Protein AF-A0A4R8EXP9-F1 (afdb_monomer_lite)

Structure (mmCIF, N/CA/C/O backbone):
data_AF-A0A4R8EXP9-F1
#
_entry.id   AF-A0A4R8EXP9-F1
#
loop_
_atom_site.group_PDB
_atom_site.id
_atom_site.type_symbol
_atom_site.label_atom_id
_atom_site.label_alt_id
_atom_site.label_comp_id
_atom_site.label_asym_id
_atom_site.label_entity_id
_atom_site.label_seq_id
_atom_site.pdbx_PDB_ins_code
_atom_site.Cartn_x
_atom_site.Cartn_y
_atom_site.Cartn_z
_atom_site.occupancy
_atom_site.B_iso_or_equiv
_atom_site.auth_seq_id
_atom_site.auth_comp_id
_atom_site.auth_asym_id
_atom_site.auth_atom_id
_atom_site.pdbx_PDB_model_num
ATOM 1 N N . MET A 1 1 ? 9.553 -14.692 17.141 1.00 52.88 1 MET A N 1
ATOM 2 C CA . MET A 1 1 ? 8.404 -14.683 16.210 1.00 52.88 1 MET A CA 1
ATOM 3 C C . MET A 1 1 ? 8.767 -13.813 15.029 1.00 52.88 1 MET A C 1
ATOM 5 O O . MET A 1 1 ? 9.370 -12.773 15.254 1.00 52.88 1 MET A O 1
ATOM 9 N N . ALA A 1 2 ? 8.459 -14.234 13.804 1.00 63.25 2 ALA A N 1
ATOM 10 C CA . ALA A 1 2 ? 8.635 -13.365 12.647 1.00 63.25 2 ALA A CA 1
ATOM 11 C C . ALA A 1 2 ? 7.619 -12.217 12.735 1.00 63.25 2 ALA A C 1
ATOM 13 O O . ALA A 1 2 ? 6.421 -12.458 12.866 1.00 63.25 2 ALA A O 1
ATOM 14 N N . THR A 1 3 ? 8.103 -10.981 12.719 1.00 67.88 3 THR A N 1
ATOM 15 C CA . THR A 1 3 ? 7.273 -9.785 12.570 1.00 67.88 3 THR A CA 1
ATOM 16 C C . THR A 1 3 ? 7.263 -9.398 11.100 1.00 67.88 3 THR A C 1
ATOM 18 O O . THR A 1 3 ? 8.293 -9.486 10.438 1.00 67.88 3 THR A O 1
ATOM 21 N N . LEU A 1 4 ? 6.118 -8.955 10.584 1.00 70.88 4 LEU A N 1
ATOM 22 C CA . LEU A 1 4 ? 6.016 -8.513 9.189 1.00 70.88 4 LEU A CA 1
ATOM 23 C C . LEU A 1 4 ? 6.707 -7.163 8.939 1.00 70.88 4 LEU A C 1
ATOM 25 O O . LEU A 1 4 ? 6.901 -6.803 7.785 1.00 70.88 4 LEU A O 1
ATOM 29 N N . SER A 1 5 ? 7.078 -6.435 10.002 1.00 75.25 5 SER A N 1
ATOM 30 C CA . SER A 1 5 ? 7.664 -5.087 9.928 1.00 75.25 5 SER A CA 1
ATOM 31 C C . SER A 1 5 ? 6.866 -4.159 9.003 1.00 75.25 5 SER A C 1
ATOM 33 O O . SER A 1 5 ? 7.433 -3.418 8.209 1.00 75.25 5 SER A O 1
ATOM 35 N N . MET A 1 6 ? 5.537 -4.263 9.077 1.00 79.88 6 MET A N 1
ATOM 36 C CA . MET A 1 6 ? 4.613 -3.402 8.350 1.00 79.88 6 MET A CA 1
ATOM 37 C C . MET A 1 6 ? 4.346 -2.153 9.181 1.00 79.88 6 MET A C 1
ATOM 39 O O . MET A 1 6 ? 3.875 -2.257 10.316 1.00 79.88 6 MET A O 1
ATOM 43 N N . ASP A 1 7 ? 4.640 -0.992 8.606 1.00 79.44 7 ASP A N 1
ATOM 44 C CA . ASP A 1 7 ? 4.347 0.299 9.214 1.00 79.44 7 ASP A CA 1
ATOM 45 C C . ASP A 1 7 ? 2.898 0.689 8.942 1.00 79.44 7 ASP A C 1
ATOM 47 O O . ASP A 1 7 ? 2.521 0.911 7.798 1.00 79.44 7 ASP A O 1
ATOM 51 N N . GLY A 1 8 ? 2.105 0.784 10.012 1.00 84.25 8 GLY A N 1
ATOM 52 C CA . GLY A 1 8 ? 0.794 1.433 10.028 1.00 84.25 8 GLY A CA 1
ATOM 53 C C . GLY A 1 8 ? -0.227 0.982 8.973 1.00 84.25 8 GLY A C 1
ATOM 54 O O . GLY A 1 8 ? -0.062 0.020 8.229 1.00 84.25 8 GLY A O 1
ATOM 55 N N . SER A 1 9 ? -1.345 1.703 8.939 1.00 90.31 9 SER A N 1
ATOM 56 C CA . SER A 1 9 ? -2.311 1.652 7.841 1.00 90.31 9 SER A CA 1
ATOM 57 C C . SER A 1 9 ? -2.355 3.020 7.180 1.00 90.31 9 SER A C 1
ATOM 59 O O . SER A 1 9 ? -2.458 4.025 7.886 1.00 90.31 9 SER A O 1
ATOM 61 N N . TYR A 1 10 ? -2.340 3.053 5.853 1.00 93.62 10 TYR A N 1
ATOM 62 C CA . TYR A 1 10 ? -2.409 4.281 5.069 1.00 93.62 10 TYR A CA 1
ATOM 63 C C . TYR A 1 10 ? -3.591 4.236 4.107 1.00 93.62 10 TYR A C 1
ATOM 65 O O . TYR A 1 10 ? -4.069 3.160 3.742 1.00 93.62 10 TYR A O 1
ATOM 73 N N . GLU A 1 11 ? -4.059 5.412 3.701 1.00 94.06 11 GLU A N 1
ATOM 74 C CA . GLU A 1 11 ? -5.039 5.519 2.629 1.00 94.06 11 GLU A CA 1
ATOM 75 C C . GLU A 1 11 ? -4.441 4.988 1.320 1.00 94.06 11 GLU A C 1
ATOM 77 O O . GLU A 1 11 ? -3.279 5.249 1.002 1.00 94.06 11 GLU A O 1
ATOM 82 N N . LEU A 1 12 ? -5.225 4.209 0.573 1.00 94.62 12 LEU A N 1
ATOM 83 C CA . LEU A 1 12 ? -4.786 3.611 -0.685 1.00 94.62 12 LEU A CA 1
ATOM 84 C C . LEU A 1 12 ? -4.969 4.610 -1.833 1.00 94.62 12 LEU A C 1
ATOM 86 O 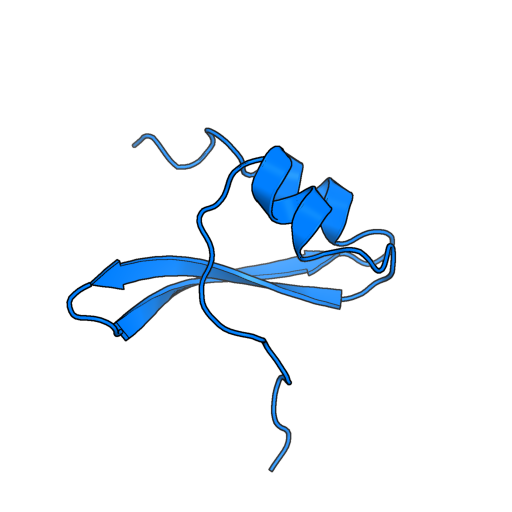O . LEU A 1 12 ? -5.900 4.477 -2.627 1.00 94.62 12 LEU A O 1
ATOM 90 N N . THR A 1 13 ? -4.075 5.595 -1.901 1.00 96.19 13 THR A N 1
ATOM 91 C CA . THR A 1 13 ? -3.964 6.535 -3.025 1.00 96.19 13 THR A CA 1
ATOM 92 C C . THR A 1 13 ? -2.586 6.455 -3.667 1.00 96.19 13 THR A C 1
ATOM 94 O O . THR A 1 13 ? -1.602 6.118 -3.001 1.00 96.19 13 THR A O 1
ATOM 97 N N . THR A 1 14 ? -2.485 6.782 -4.956 1.00 95.81 14 THR A N 1
ATOM 98 C CA . THR A 1 14 ? -1.192 6.797 -5.660 1.00 95.81 14 THR A CA 1
ATOM 99 C C . THR A 1 14 ? -0.185 7.726 -4.974 1.00 95.81 14 THR A C 1
ATOM 101 O O . THR A 1 14 ? 0.962 7.332 -4.762 1.00 95.81 14 THR A O 1
ATOM 104 N N . GLU A 1 15 ? -0.628 8.913 -4.549 1.00 96.69 15 GLU A N 1
ATOM 105 C CA . GLU A 1 15 ? 0.206 9.892 -3.842 1.00 96.69 15 GLU A CA 1
ATOM 106 C C . GLU A 1 15 ? 0.746 9.332 -2.522 1.00 96.69 15 GLU A C 1
ATOM 108 O O . GLU A 1 15 ? 1.940 9.445 -2.237 1.00 96.69 15 GLU A O 1
ATOM 113 N N . LYS A 1 16 ? -0.107 8.671 -1.726 1.00 95.94 16 LYS A N 1
ATOM 114 C CA . LYS A 1 16 ? 0.311 8.142 -0.424 1.00 95.94 16 LYS A CA 1
ATOM 115 C C . LYS A 1 16 ? 1.228 6.931 -0.553 1.00 95.94 16 LYS A C 1
ATOM 117 O O . LYS A 1 16 ? 2.152 6.771 0.246 1.00 95.94 16 LYS A O 1
ATOM 122 N N . VAL A 1 17 ? 1.003 6.096 -1.568 1.00 95.12 17 VAL A N 1
ATOM 123 C CA . VAL A 1 17 ? 1.897 4.980 -1.895 1.00 95.12 17 VAL A CA 1
ATOM 124 C C . VAL A 1 17 ? 3.283 5.501 -2.277 1.00 95.12 17 VAL A C 1
ATOM 126 O O . VAL A 1 17 ? 4.270 4.956 -1.793 1.00 95.12 17 VAL A O 1
ATOM 129 N N . ASP A 1 18 ? 3.378 6.573 -3.066 1.00 96.19 18 ASP A N 1
ATOM 130 C CA . ASP A 1 18 ? 4.668 7.186 -3.406 1.00 96.19 18 ASP A CA 1
ATOM 131 C C . ASP A 1 18 ? 5.387 7.823 -2.218 1.00 96.19 18 ASP A C 1
ATOM 133 O O . ASP A 1 18 ? 6.610 7.727 -2.120 1.00 96.19 18 ASP A O 1
ATOM 137 N N . GLU A 1 19 ? 4.641 8.429 -1.296 1.00 95.56 19 GLU A N 1
ATOM 138 C CA . GLU A 1 19 ? 5.201 9.020 -0.079 1.00 95.56 19 GLU A CA 1
ATOM 139 C C . GLU A 1 19 ? 5.794 7.958 0.862 1.00 95.56 19 GLU A C 1
ATOM 141 O O . GLU A 1 19 ? 6.888 8.133 1.399 1.00 95.56 19 GLU A O 1
ATOM 146 N N . VAL A 1 20 ? 5.071 6.856 1.084 1.00 94.19 20 VAL A N 1
ATOM 147 C CA . VAL A 1 20 ? 5.410 5.866 2.119 1.00 94.19 20 VAL A CA 1
ATOM 148 C C . VAL A 1 20 ? 6.262 4.726 1.562 1.00 94.19 20 VAL A C 1
ATOM 150 O O . VAL A 1 20 ? 7.240 4.300 2.179 1.00 94.19 20 VAL A O 1
ATOM 153 N N . VAL A 1 21 ? 5.911 4.214 0.383 1.00 93.06 21 VAL A N 1
ATOM 154 C CA . VAL A 1 21 ? 6.548 3.046 -0.236 1.00 93.06 21 VAL A CA 1
ATOM 155 C C . VAL A 1 21 ? 7.660 3.520 -1.163 1.00 93.06 21 VAL A C 1
ATOM 157 O O . VAL A 1 21 ? 7.603 3.395 -2.385 1.00 93.06 21 VAL A O 1
ATOM 160 N N . THR A 1 22 ? 8.695 4.089 -0.554 1.00 92.25 22 THR A N 1
ATOM 161 C CA . THR A 1 22 ? 9.842 4.670 -1.270 1.00 92.25 22 THR A CA 1
ATOM 162 C C . THR A 1 22 ? 10.776 3.611 -1.855 1.00 92.25 22 THR A C 1
ATOM 164 O O . THR A 1 22 ? 11.500 3.867 -2.820 1.00 92.25 22 THR A O 1
ATOM 167 N N . ARG A 1 23 ? 10.760 2.394 -1.295 1.00 87.75 23 ARG A N 1
ATOM 168 C CA . ARG A 1 23 ? 11.583 1.279 -1.766 1.00 87.75 23 ARG A CA 1
ATOM 169 C C . ARG A 1 23 ? 10.869 0.500 -2.871 1.00 87.75 23 ARG A C 1
ATOM 171 O O . ARG A 1 23 ? 9.939 -0.256 -2.606 1.00 87.75 23 ARG A O 1
ATOM 178 N N . LYS A 1 24 ? 11.387 0.623 -4.091 1.00 90.69 24 LYS A N 1
ATOM 179 C CA . LYS A 1 24 ? 10.974 -0.153 -5.266 1.00 90.69 24 LYS A CA 1
ATOM 180 C C . LYS A 1 24 ? 11.660 -1.516 -5.266 1.00 90.69 24 LYS A C 1
ATOM 182 O O . LYS A 1 24 ? 12.781 -1.657 -5.751 1.00 90.69 24 LYS A O 1
ATOM 187 N N . SER A 1 25 ? 11.048 -2.486 -4.595 1.00 92.50 25 SER A N 1
ATOM 188 C CA . SER A 1 25 ? 11.596 -3.835 -4.436 1.00 92.50 25 SER A CA 1
ATOM 189 C C . SER A 1 25 ? 10.487 -4.879 -4.282 1.00 92.50 25 SER A C 1
ATOM 191 O O . SER A 1 25 ? 9.344 -4.509 -3.982 1.00 92.50 25 SER A O 1
ATOM 193 N N . PRO A 1 26 ? 10.834 -6.179 -4.330 1.00 94.62 26 PRO A N 1
ATOM 194 C CA . PRO A 1 26 ? 9.912 -7.239 -3.954 1.00 94.62 26 PRO A CA 1
ATOM 195 C C . PRO A 1 26 ? 9.437 -7.061 -2.505 1.00 94.62 26 PRO A C 1
ATOM 197 O O . PRO A 1 26 ? 10.174 -6.547 -1.650 1.00 94.62 26 PRO A O 1
ATOM 200 N N . GLY A 1 27 ? 8.213 -7.497 -2.213 1.00 91.69 27 GLY A N 1
ATOM 201 C CA . GLY A 1 27 ? 7.639 -7.411 -0.872 1.00 91.69 27 GLY A CA 1
ATOM 202 C C . GLY A 1 27 ? 6.182 -7.864 -0.785 1.00 91.69 27 GLY A C 1
ATOM 203 O O . GLY A 1 27 ? 5.527 -8.127 -1.793 1.00 91.69 27 GLY A O 1
ATOM 204 N N . ASN A 1 28 ? 5.670 -7.954 0.442 1.00 92.62 28 ASN A N 1
ATOM 205 C CA . ASN A 1 28 ? 4.275 -8.279 0.736 1.00 92.62 28 ASN A CA 1
ATOM 206 C C . ASN A 1 28 ? 3.505 -7.050 1.241 1.00 92.62 28 ASN A C 1
ATOM 208 O O . ASN A 1 28 ? 4.088 -6.105 1.766 1.00 92.62 28 ASN A O 1
ATOM 212 N N . TYR A 1 29 ? 2.188 -7.049 1.043 1.00 92.50 29 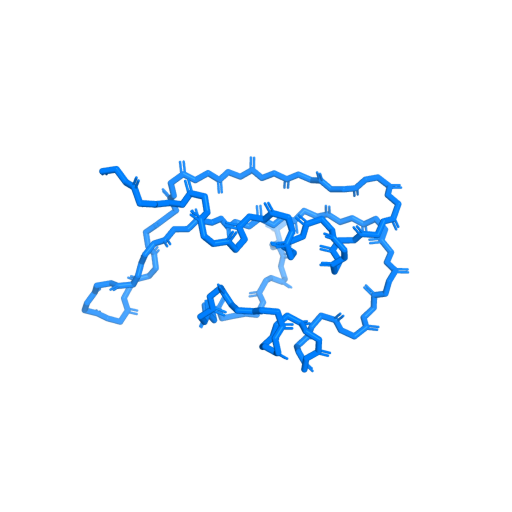TYR A N 1
ATOM 213 C CA . TYR A 1 29 ? 1.308 -5.952 1.444 1.00 92.50 29 TYR A CA 1
ATOM 214 C C . TYR A 1 29 ? -0.054 -6.474 1.913 1.00 92.50 29 TYR A C 1
ATOM 216 O O . TYR A 1 29 ? -0.503 -7.546 1.500 1.00 92.50 29 TYR A O 1
ATOM 224 N N . GLY A 1 30 ? -0.718 -5.698 2.770 1.00 92.88 30 GLY A N 1
ATOM 225 C CA . GLY A 1 30 ? -2.091 -5.935 3.208 1.00 92.88 30 GLY A CA 1
ATOM 226 C C . GLY A 1 30 ? -3.014 -4.819 2.727 1.00 92.88 30 GLY A C 1
ATOM 227 O O . GLY A 1 30 ? -2.682 -3.646 2.861 1.00 92.88 30 GLY A O 1
ATOM 228 N N . LEU A 1 31 ? -4.174 -5.180 2.183 1.00 94.19 31 LEU A N 1
ATOM 229 C CA . LEU A 1 31 ? -5.261 -4.256 1.858 1.00 94.19 31 LEU A CA 1
ATOM 230 C C . LEU A 1 31 ? -6.445 -4.532 2.777 1.00 94.19 31 LEU A C 1
ATOM 232 O O . LEU A 1 31 ? -6.748 -5.683 3.103 1.00 94.19 31 LEU A O 1
ATOM 236 N N . GLY A 1 32 ? -7.131 -3.476 3.188 1.00 93.88 32 GLY A N 1
ATOM 237 C CA . GLY A 1 32 ? -8.148 -3.558 4.220 1.00 93.88 32 GLY A CA 1
ATOM 238 C C . GLY A 1 32 ? -8.846 -2.230 4.442 1.00 93.88 32 GLY A C 1
ATOM 239 O O . GLY A 1 32 ? -8.794 -1.344 3.593 1.00 93.88 32 GLY A O 1
ATOM 240 N N . TYR A 1 33 ? -9.496 -2.107 5.590 1.00 93.19 33 TYR A N 1
ATOM 241 C CA . TYR A 1 33 ? -10.111 -0.864 6.043 1.00 93.19 33 TYR A CA 1
ATOM 242 C C . TYR A 1 33 ? -9.787 -0.632 7.513 1.00 93.19 33 TYR A C 1
ATOM 244 O O . TYR A 1 33 ? -9.554 -1.578 8.266 1.00 93.19 33 TYR A O 1
ATOM 252 N N . THR A 1 34 ? -9.806 0.629 7.928 1.00 92.94 34 THR A N 1
ATOM 253 C CA . THR A 1 34 ? -9.619 1.002 9.330 1.00 92.94 34 THR A CA 1
ATOM 254 C C . THR A 1 34 ? -10.967 1.340 9.952 1.00 92.94 34 THR A C 1
ATOM 256 O O . THR A 1 34 ? -11.707 2.170 9.431 1.00 92.94 34 THR A O 1
ATOM 259 N N . GLN A 1 35 ? -11.285 0.714 11.083 1.00 94.00 35 GLN A N 1
ATOM 260 C CA . GLN A 1 35 ? -12.453 1.033 11.905 1.00 94.00 35 GLN A CA 1
ATOM 261 C C . GLN A 1 35 ? -12.013 1.094 13.369 1.00 94.00 35 GLN A C 1
ATOM 263 O O . GLN A 1 35 ? -11.300 0.211 13.835 1.00 94.00 35 GLN A O 1
ATOM 268 N N . ASN A 1 36 ? -12.411 2.141 14.100 1.00 93.25 36 ASN A N 1
ATOM 269 C CA . ASN A 1 36 ? -12.047 2.338 15.513 1.00 93.25 36 ASN A CA 1
ATOM 270 C C . ASN A 1 36 ? -10.538 2.159 15.785 1.00 93.25 36 ASN A C 1
ATOM 272 O O . ASN A 1 36 ? -10.144 1.452 16.710 1.00 93.25 36 ASN A O 1
ATOM 276 N N . ASN A 1 37 ? -9.689 2.761 14.944 1.00 88.50 37 ASN A N 1
ATOM 277 C CA . ASN A 1 37 ? -8.225 2.687 15.043 1.00 88.50 37 ASN A CA 1
ATOM 278 C C . ASN A 1 37 ? -7.629 1.267 14.901 1.00 88.50 37 ASN A C 1
ATOM 280 O O . ASN A 1 37 ? -6.464 1.045 15.224 1.00 88.50 37 ASN A O 1
ATOM 284 N N . THR A 1 38 ? -8.423 0.310 14.417 1.00 90.75 38 THR A N 1
ATOM 285 C CA . THR A 1 38 ? -8.008 -1.063 14.121 1.00 90.75 38 THR A CA 1
ATOM 286 C C . THR A 1 38 ? -8.049 -1.278 12.614 1.00 90.75 38 THR A C 1
ATOM 288 O O . THR A 1 38 ? -9.062 -0.995 11.973 1.00 90.75 38 THR A O 1
ATOM 291 N N . PHE A 1 39 ? -6.951 -1.772 12.042 1.00 91.44 39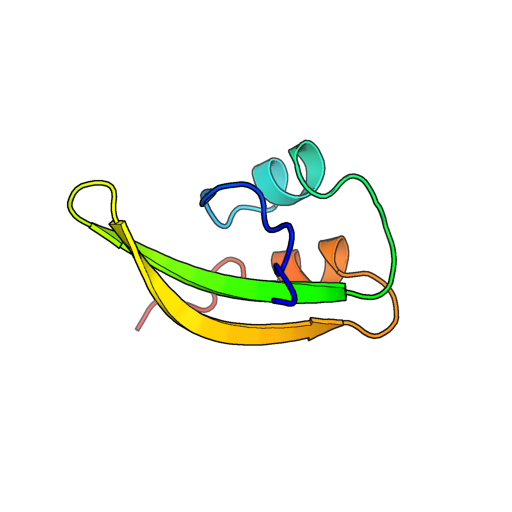 PHE A N 1
ATOM 292 C CA . PHE A 1 39 ? -6.890 -2.140 10.631 1.00 91.44 39 PHE A CA 1
ATOM 293 C C . PHE A 1 39 ? -7.378 -3.579 10.434 1.00 91.44 39 PHE A C 1
ATOM 295 O O . PHE A 1 39 ? -6.798 -4.525 10.969 1.00 91.44 39 PHE A O 1
ATOM 302 N N . TYR A 1 40 ? -8.437 -3.741 9.648 1.00 92.75 40 TYR A N 1
ATOM 303 C CA . TYR A 1 40 ? -9.029 -5.024 9.290 1.00 92.75 40 TYR A CA 1
ATOM 304 C C . TYR A 1 40 ? -8.560 -5.427 7.895 1.00 92.75 40 TYR A C 1
ATOM 306 O O . TYR A 1 40 ? -8.966 -4.842 6.888 1.00 92.75 40 TYR A O 1
ATOM 314 N N . VAL A 1 41 ? -7.703 -6.446 7.836 1.00 92.00 41 VAL A N 1
ATOM 315 C CA . VAL A 1 41 ? -7.176 -6.990 6.580 1.00 92.00 41 VAL A CA 1
ATOM 316 C C . VAL A 1 41 ? -8.295 -7.703 5.816 1.00 92.00 41 VAL A C 1
ATOM 318 O O . VAL A 1 41 ? -8.951 -8.592 6.352 1.00 92.00 41 VAL A O 1
ATOM 321 N N . ARG A 1 42 ? -8.485 -7.349 4.542 1.00 93.94 42 ARG A N 1
ATOM 322 C CA . ARG A 1 42 ? -9.374 -8.057 3.601 1.00 93.94 42 ARG A CA 1
ATOM 323 C C . ARG A 1 42 ? -8.598 -8.885 2.581 1.00 93.94 42 ARG A C 1
ATOM 325 O O . ARG A 1 42 ? -9.120 -9.872 2.075 1.00 93.94 42 ARG A O 1
ATOM 332 N N . TYR A 1 43 ? -7.371 -8.479 2.267 1.00 93.69 43 TYR A N 1
ATOM 333 C CA . TYR A 1 43 ? -6.540 -9.125 1.261 1.00 93.69 43 TYR A CA 1
ATOM 334 C C . TYR A 1 43 ? -5.060 -9.012 1.626 1.00 93.69 43 TYR A C 1
ATOM 336 O O . TYR A 1 43 ? -4.606 -7.962 2.075 1.00 93.69 43 TYR A O 1
ATOM 344 N N . VAL A 1 44 ? -4.306 -10.089 1.402 1.00 93.38 44 VAL A N 1
ATOM 345 C CA . VAL A 1 44 ? -2.844 -10.112 1.517 1.00 93.38 44 VAL A CA 1
ATOM 346 C C . VAL A 1 44 ? -2.278 -10.465 0.152 1.00 93.38 44 VAL A C 1
ATOM 348 O O . VAL A 1 44 ? -2.681 -11.457 -0.455 1.00 93.38 44 VAL A O 1
ATOM 351 N N . GLY A 1 45 ? -1.352 -9.645 -0.329 1.00 93.62 45 GLY A N 1
ATOM 352 C CA . GLY A 1 45 ? -0.708 -9.819 -1.620 1.00 93.62 45 GLY A CA 1
ATOM 353 C C . GLY A 1 45 ? 0.805 -9.717 -1.526 1.00 93.62 45 GLY A C 1
ATOM 354 O O . GLY A 1 45 ? 1.380 -9.415 -0.478 1.00 93.62 45 GLY A O 1
ATOM 355 N N . ARG A 1 46 ? 1.451 -9.963 -2.663 1.00 94.81 46 ARG A N 1
ATOM 356 C CA . ARG A 1 46 ? 2.881 -9.733 -2.849 1.00 94.81 46 ARG A CA 1
ATOM 357 C C . ARG A 1 46 ? 3.163 -9.156 -4.231 1.00 94.81 46 ARG A C 1
ATOM 359 O O . ARG A 1 46 ? 2.341 -9.298 -5.137 1.00 94.81 46 ARG A O 1
ATOM 366 N N . SER A 1 47 ? 4.318 -8.525 -4.360 1.00 95.69 47 SER A N 1
ATOM 367 C CA . SER A 1 47 ? 4.945 -8.1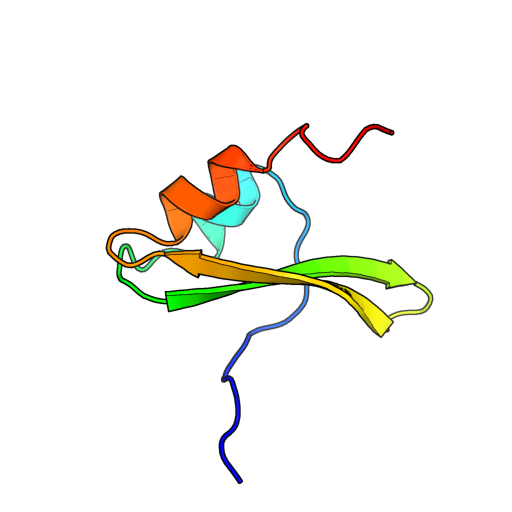69 -5.628 1.00 95.69 47 SER A CA 1
ATOM 368 C C . SER A 1 47 ? 6.346 -8.762 -5.641 1.00 95.69 47 SER A C 1
ATOM 370 O O . SER A 1 47 ? 7.052 -8.674 -4.633 1.00 95.69 47 SER A O 1
ATOM 372 N N . ASP A 1 48 ? 6.728 -9.364 -6.763 1.00 95.94 48 ASP A N 1
ATOM 373 C CA . ASP A 1 48 ? 8.037 -9.998 -6.928 1.00 95.94 48 ASP A CA 1
ATOM 374 C C . ASP A 1 48 ? 9.067 -9.039 -7.564 1.00 95.94 48 ASP A C 1
ATOM 376 O O . ASP A 1 48 ? 10.229 -9.410 -7.666 1.00 95.94 48 A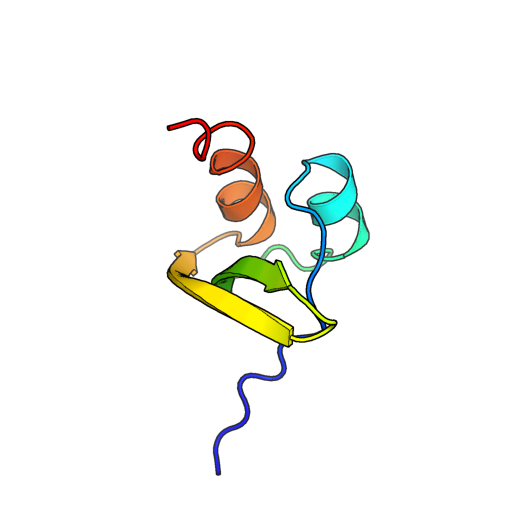SP A O 1
ATOM 380 N N . ASP A 1 49 ? 8.667 -7.803 -7.906 1.00 95.62 49 ASP A N 1
ATOM 381 C CA . ASP A 1 49 ? 9.516 -6.795 -8.565 1.00 95.62 49 ASP A CA 1
ATOM 382 C C . ASP A 1 49 ? 9.445 -5.429 -7.856 1.00 95.62 49 ASP A C 1
ATOM 384 O O . ASP A 1 49 ? 10.398 -5.016 -7.194 1.00 95.62 49 ASP A O 1
ATOM 388 N N . ASP A 1 50 ? 8.299 -4.744 -7.950 1.00 95.81 50 ASP A N 1
ATOM 389 C CA . ASP A 1 50 ? 8.058 -3.428 -7.349 1.00 95.81 50 ASP A CA 1
ATOM 390 C C . ASP A 1 50 ? 6.706 -3.411 -6.622 1.00 95.81 50 ASP A C 1
ATOM 392 O O . ASP A 1 50 ? 5.633 -3.572 -7.217 1.00 95.81 50 ASP A O 1
ATOM 396 N N . ILE A 1 51 ? 6.745 -3.265 -5.299 1.00 94.25 51 ILE A N 1
ATOM 397 C CA . ILE A 1 51 ? 5.540 -3.208 -4.474 1.00 94.25 51 ILE A CA 1
ATOM 398 C C . ILE A 1 51 ? 4.813 -1.857 -4.555 1.00 94.25 51 ILE A C 1
ATOM 400 O O . ILE A 1 51 ? 3.591 -1.827 -4.402 1.00 94.25 51 ILE A O 1
ATOM 404 N N . ASN A 1 52 ? 5.524 -0.763 -4.849 1.00 95.88 52 ASN A N 1
ATOM 405 C CA . ASN A 1 52 ? 4.936 0.564 -5.024 1.00 95.88 52 ASN A CA 1
ATOM 406 C C . ASN A 1 52 ? 4.011 0.563 -6.248 1.00 95.88 52 ASN A C 1
ATOM 408 O O . ASN A 1 52 ? 2.814 0.829 -6.119 1.00 95.88 52 ASN A O 1
ATOM 412 N N . GLU A 1 53 ? 4.522 0.155 -7.413 1.00 96.44 53 GLU A N 1
ATOM 413 C CA . GLU A 1 53 ? 3.708 0.072 -8.632 1.00 96.44 53 GLU A CA 1
ATOM 414 C C . GLU A 1 53 ? 2.538 -0.901 -8.469 1.00 96.44 53 GLU A C 1
ATOM 416 O O . GLU A 1 53 ? 1.420 -0.626 -8.911 1.00 96.44 53 GLU A O 1
ATOM 421 N N . ARG A 1 54 ? 2.762 -2.026 -7.776 1.00 96.19 54 ARG A N 1
ATOM 422 C CA . ARG A 1 54 ? 1.706 -3.005 -7.518 1.00 96.19 54 ARG A CA 1
ATOM 423 C C . ARG A 1 54 ? 0.572 -2.433 -6.669 1.00 96.19 54 ARG A C 1
ATOM 425 O O . ARG A 1 54 ? -0.585 -2.714 -6.973 1.00 96.19 54 ARG A O 1
ATOM 432 N N . LEU A 1 55 ? 0.869 -1.666 -5.620 1.00 95.19 55 LEU A N 1
ATOM 433 C CA . LEU A 1 55 ? -0.150 -1.061 -4.756 1.00 95.19 55 LEU A CA 1
ATOM 434 C C . LEU A 1 55 ? -0.994 -0.021 -5.500 1.00 95.19 55 LEU A C 1
ATOM 436 O O . LEU A 1 55 ? -2.215 -0.026 -5.349 1.00 95.19 55 LEU A O 1
ATOM 440 N N . LYS A 1 56 ? -0.386 0.785 -6.378 1.00 95.75 56 LYS A N 1
ATOM 441 C CA . LYS A 1 56 ? -1.108 1.762 -7.216 1.00 95.75 56 LYS A CA 1
ATOM 442 C C . LYS A 1 56 ? -2.153 1.116 -8.125 1.00 95.75 56 LYS A C 1
ATOM 444 O O . LYS A 1 56 ? -3.217 1.678 -8.341 1.00 95.75 56 LYS A O 1
ATOM 449 N N . GLN A 1 57 ? -1.914 -0.111 -8.597 1.00 95.38 57 GLN A N 1
ATOM 450 C CA . GLN A 1 57 ? -2.893 -0.855 -9.407 1.00 95.38 57 GLN A CA 1
ATOM 451 C C . GLN A 1 57 ? -4.188 -1.202 -8.651 1.00 95.38 57 GLN A C 1
ATOM 453 O O . GLN A 1 57 ? -5.158 -1.621 -9.287 1.00 95.38 57 GLN A O 1
ATOM 458 N N . TRP A 1 58 ? -4.204 -1.099 -7.319 1.00 94.75 58 TRP A N 1
ATOM 459 C CA . TRP A 1 58 ? -5.392 -1.337 -6.497 1.00 94.75 58 TRP A CA 1
ATOM 460 C C . TRP A 1 58 ? -6.210 -0.077 -6.223 1.00 94.75 58 TRP A C 1
ATOM 462 O O . TRP A 1 58 ? -7.351 -0.199 -5.769 1.00 94.75 58 TRP A O 1
ATOM 472 N N . GLU A 1 59 ? -5.673 1.109 -6.510 1.00 92.38 59 GLU A N 1
ATOM 473 C CA . GLU A 1 59 ? -6.424 2.357 -6.398 1.00 92.38 59 GLU A CA 1
ATOM 474 C C . GLU A 1 59 ? -7.693 2.280 -7.265 1.00 92.38 59 GLU A C 1
ATOM 476 O O . GLU A 1 59 ? -7.673 1.819 -8.407 1.00 92.38 59 GLU A O 1
ATOM 481 N N . GLY A 1 60 ? -8.840 2.639 -6.683 1.00 85.94 60 GLY A N 1
ATOM 482 C CA . GLY A 1 60 ? -10.143 2.577 -7.354 1.00 85.94 60 GLY A CA 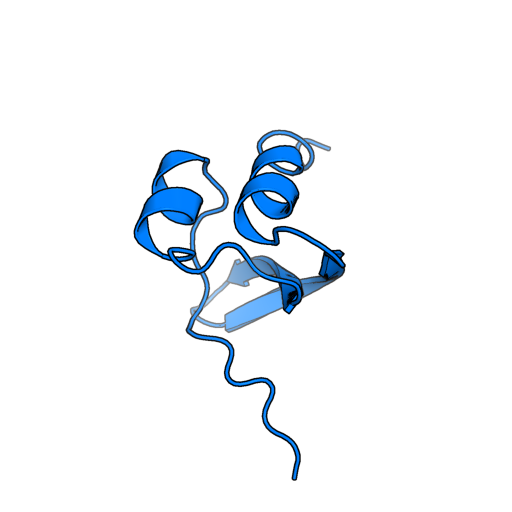1
ATOM 483 C C . GLY A 1 60 ? -10.741 1.173 -7.554 1.00 85.94 60 GLY A C 1
ATOM 484 O O . GLY A 1 60 ? -11.897 1.067 -7.954 1.00 85.94 60 GLY A O 1
ATOM 485 N N . LYS A 1 61 ? -10.031 0.079 -7.237 1.00 82.94 61 LYS A N 1
ATOM 486 C CA . LYS A 1 61 ? -10.547 -1.295 -7.431 1.00 82.94 61 LYS A CA 1
ATOM 487 C C . LYS A 1 61 ? -11.495 -1.799 -6.337 1.00 82.94 61 LYS A C 1
ATOM 489 O O . LYS A 1 61 ? -12.056 -2.880 -6.483 1.00 82.94 61 LYS A O 1
ATOM 494 N N . ASN A 1 62 ? -11.689 -1.032 -5.264 1.00 63.06 62 ASN A N 1
ATOM 495 C CA . ASN A 1 62 ? -12.485 -1.438 -4.099 1.00 63.06 62 ASN A CA 1
ATOM 496 C C . ASN A 1 62 ? -13.899 -0.823 -4.040 1.00 63.06 62 ASN A C 1
ATOM 498 O O . ASN A 1 62 ? -14.553 -0.922 -3.003 1.00 63.06 62 ASN A O 1
ATOM 502 N N . SER A 1 63 ? -14.395 -0.215 -5.122 1.00 52.25 63 SER A N 1
ATOM 503 C CA . SER A 1 63 ? -15.797 0.215 -5.225 1.00 52.25 63 SER A CA 1
ATOM 504 C C . SER A 1 63 ? -16.696 -0.962 -5.614 1.00 52.25 63 SER A C 1
ATOM 506 O O . SER A 1 63 ? -16.958 -1.170 -6.796 1.00 52.25 63 SER A O 1
ATOM 508 N N . ASN A 1 64 ? -17.155 -1.739 -4.629 1.00 42.84 64 ASN A N 1
ATOM 509 C CA . ASN A 1 64 ? -18.315 -2.621 -4.788 1.00 42.84 64 ASN A CA 1
ATOM 510 C C . ASN A 1 64 ? -19.124 -2.713 -3.496 1.00 42.84 64 ASN A C 1
ATOM 512 O O . ASN A 1 64 ? -18.531 -3.115 -2.466 1.00 42.84 64 ASN A O 1
#

Secondary structure (DSSP, 8-state):
-------------HHHHHHH----S-EEEEEEEEETTEEEEEEEEEESS-HHHHHHTTTTTT--

Radius of gyration: 11.78 Å; chains: 1; bounding box: 30×25×26 Å

Foldseek 3Di:
DDDLPDPADDDLALVVLVVPQVDFAKHKDFDADDDPNDGDGPDIDIDHTGPSVVSNVCVPVPDD

Organism: NCBI:txid156202

Sequence (64 aa):
MATLSMDGSYELTTEKVDEVVTRKSPGNYGLGYTQNNTFYVRYVGRSDDDINERLKQWEGKNSN

pLDDT: mean 88.83, std 11.66, range [42.84, 96.69]